Protein AF-A0A967MJH5-F1 (afdb_monomer_lite)

Secondary structure (DSSP, 8-state):
-PPPPPPHHHHHHTT--S-EEEE-SS-HHHHHTTGGG--S-EEEE---S------TTTTT--

Sequence (62 aa):
HEKPRQSFVAQCLDGHPGPVVAATDYVQMYANQIRPFVDRRYVVLGTDGYGRSDTRKNLRRF

Radius of gyration: 16.09 Å; chains: 1; bounding box: 34×14×53 Å

pLDDT: mean 83.79, std 15.16, range [50.66, 96.31]

Structure (mmCIF, N/CA/C/O backbone):
data_AF-A0A967MJH5-F1
#
_entry.id   AF-A0A967MJH5-F1
#
loop_
_atom_site.group_PDB
_atom_site.id
_atom_site.type_symbol
_atom_site.label_atom_id
_atom_site.label_alt_id
_atom_site.label_comp_id
_atom_site.label_asym_id
_atom_site.label_entity_id
_atom_site.label_seq_id
_atom_site.pdbx_PDB_ins_code
_atom_site.Cartn_x
_atom_site.Cartn_y
_atom_site.Cartn_z
_atom_site.occupancy
_atom_site.B_iso_or_equiv
_atom_site.auth_seq_id
_atom_site.auth_comp_id
_atom_site.auth_asym_id
_atom_site.auth_atom_id
_atom_site.pdbx_PDB_model_num
ATOM 1 N N . HIS A 1 1 ? -11.286 -2.552 30.308 1.00 58.97 1 HIS A N 1
ATOM 2 C CA . HIS A 1 1 ? -10.690 -2.840 28.989 1.00 58.97 1 HIS A CA 1
ATOM 3 C C . HIS A 1 1 ? -10.650 -1.555 28.183 1.00 58.97 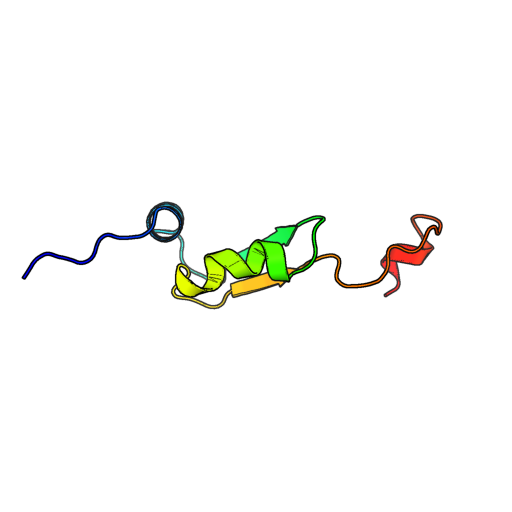1 HIS A C 1
ATOM 5 O O . HIS A 1 1 ? -11.698 -0.959 27.966 1.00 58.97 1 HIS A O 1
ATOM 11 N N . GLU A 1 2 ? -9.458 -1.089 27.824 1.00 75.69 2 GLU A N 1
ATOM 12 C CA . GLU A 1 2 ? -9.277 0.086 26.967 1.00 75.69 2 GLU A CA 1
ATOM 13 C C . GLU A 1 2 ? -9.522 -0.305 25.503 1.00 75.69 2 GLU A C 1
ATOM 15 O O . GLU A 1 2 ? -9.189 -1.421 25.095 1.00 75.69 2 GLU A O 1
ATOM 20 N N . LYS A 1 3 ? -10.151 0.579 24.719 1.00 79.62 3 LYS A N 1
ATOM 21 C CA . LYS A 1 3 ? -10.361 0.324 23.290 1.00 79.62 3 LYS A CA 1
ATOM 22 C C . LYS A 1 3 ? -9.003 0.361 22.574 1.00 79.62 3 LYS A C 1
ATOM 24 O O . LYS A 1 3 ? -8.246 1.304 22.800 1.00 79.62 3 LYS A O 1
ATOM 29 N N . PRO A 1 4 ? -8.690 -0.614 21.702 1.00 84.62 4 PRO A N 1
ATOM 30 C CA . PRO A 1 4 ? -7.455 -0.584 20.932 1.00 84.62 4 PRO A CA 1
ATOM 31 C C . PRO A 1 4 ? -7.395 0.693 20.088 1.00 84.62 4 PRO A C 1
ATOM 33 O O . PRO A 1 4 ? -8.376 1.082 19.448 1.00 84.62 4 PRO A O 1
ATOM 36 N N . ARG A 1 5 ? -6.240 1.364 20.109 1.00 90.94 5 ARG A N 1
ATOM 37 C CA . ARG A 1 5 ? -6.025 2.587 19.331 1.00 90.94 5 ARG A CA 1
ATOM 38 C C . ARG A 1 5 ? -6.029 2.249 17.842 1.00 90.94 5 ARG A C 1
ATOM 40 O O . ARG A 1 5 ? -5.314 1.351 17.407 1.00 90.94 5 ARG A O 1
ATOM 47 N N . GLN A 1 6 ? -6.806 2.998 17.065 1.00 91.94 6 GLN A N 1
ATOM 48 C CA . GLN A 1 6 ? -6.790 2.889 15.608 1.00 91.94 6 GLN A CA 1
ATOM 49 C C . GLN A 1 6 ? -5.499 3.484 15.040 1.00 91.94 6 GLN A C 1
ATOM 51 O O . GLN A 1 6 ? -5.043 4.539 15.491 1.00 91.94 6 GLN A O 1
ATOM 56 N N . SER A 1 7 ? -4.930 2.830 14.027 1.00 94.94 7 SER A N 1
ATOM 57 C CA . SER A 1 7 ? -3.789 3.367 13.285 1.00 94.94 7 SER A CA 1
ATOM 58 C C . SER A 1 7 ? -4.193 4.627 12.512 1.00 94.94 7 SER A C 1
ATOM 60 O O . SER A 1 7 ? -5.349 4.793 12.125 1.00 94.94 7 SER A O 1
ATOM 62 N N . PHE A 1 8 ? -3.229 5.507 12.245 1.00 95.25 8 PHE A N 1
ATOM 63 C CA . PHE A 1 8 ? -3.476 6.704 11.438 1.00 95.25 8 PHE A CA 1
ATOM 64 C C . PHE A 1 8 ? -3.970 6.352 10.025 1.00 95.25 8 PHE A C 1
ATOM 66 O O . PHE A 1 8 ? -4.906 6.962 9.527 1.00 95.25 8 PHE A O 1
ATOM 73 N N . VAL A 1 9 ? -3.415 5.295 9.420 1.00 94.56 9 VAL A N 1
ATOM 74 C CA . VAL A 1 9 ? -3.847 4.792 8.104 1.00 94.56 9 VAL A CA 1
ATOM 75 C C . VAL A 1 9 ? -5.319 4.372 8.121 1.00 94.56 9 VAL A C 1
ATOM 77 O O . VAL A 1 9 ? -6.053 4.710 7.196 1.00 94.56 9 VAL A O 1
ATOM 80 N N . ALA A 1 10 ? -5.769 3.677 9.172 1.00 93.75 10 ALA A N 1
ATOM 81 C CA . ALA A 1 10 ? -7.168 3.279 9.300 1.00 93.75 10 ALA A CA 1
ATOM 82 C C . ALA A 1 10 ? -8.093 4.498 9.430 1.00 93.75 10 ALA A C 1
ATOM 84 O O . ALA A 1 10 ? -9.137 4.525 8.789 1.00 93.75 10 ALA A O 1
ATOM 85 N N . GLN A 1 11 ? -7.679 5.525 10.182 1.00 94.62 11 GLN A N 1
ATOM 86 C CA . GLN A 1 11 ? -8.426 6.782 10.310 1.00 94.62 11 GLN A CA 1
ATOM 87 C C . GLN A 1 11 ? -8.533 7.522 8.968 1.00 94.62 11 GLN A C 1
ATOM 89 O O . GLN A 1 11 ? -9.603 8.003 8.620 1.00 94.62 11 GLN A O 1
ATOM 94 N N . CYS A 1 12 ? -7.452 7.578 8.183 1.00 94.25 12 CYS A N 1
ATOM 95 C CA . CYS A 1 12 ? -7.465 8.219 6.863 1.00 94.25 12 CYS A CA 1
ATOM 96 C C . CYS A 1 12 ? -8.374 7.515 5.850 1.00 94.25 12 CYS A C 1
ATOM 98 O O . CYS A 1 12 ? -8.845 8.139 4.904 1.00 94.25 12 CYS A O 1
ATOM 100 N N . LEU A 1 13 ? -8.561 6.206 6.004 1.00 94.00 13 LEU A N 1
ATOM 101 C CA . LEU A 1 13 ? -9.368 5.392 5.103 1.00 94.00 13 LEU A CA 1
ATOM 102 C C . LEU A 1 13 ? -10.822 5.252 5.578 1.00 94.00 13 LEU A C 1
ATOM 104 O O . LEU A 1 13 ? -11.643 4.689 4.847 1.00 94.00 13 LEU A O 1
ATOM 108 N N . ASP A 1 14 ? -11.144 5.729 6.779 1.00 92.75 14 ASP A N 1
ATOM 109 C CA . ASP A 1 14 ? -12.491 5.655 7.332 1.00 92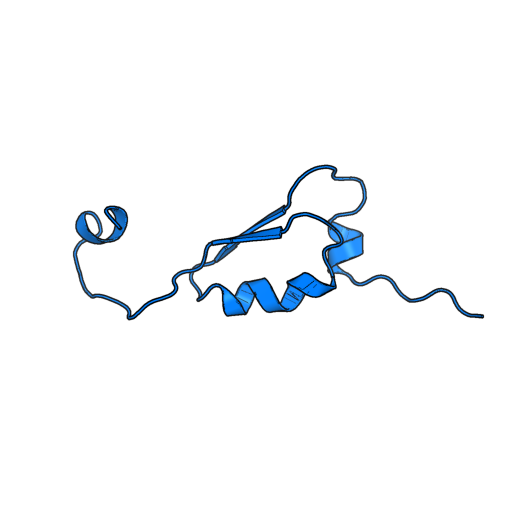.75 14 ASP A CA 1
ATOM 110 C C . ASP A 1 14 ? -13.496 6.418 6.451 1.00 92.75 14 ASP A C 1
ATOM 112 O O . ASP A 1 14 ? -13.170 7.422 5.822 1.00 92.75 14 ASP A O 1
ATOM 116 N N . GLY A 1 15 ? -14.716 5.895 6.328 1.00 91.69 15 GLY A N 1
ATOM 117 C CA . GLY A 1 15 ? -15.760 6.472 5.467 1.00 91.69 15 GLY A CA 1
ATOM 118 C C . GLY A 1 15 ? -15.559 6.313 3.949 1.00 91.69 15 GLY A C 1
ATOM 119 O O . GLY A 1 15 ? -16.487 6.578 3.185 1.00 91.69 15 GLY A O 1
ATOM 120 N N . HIS A 1 16 ? -14.408 5.823 3.483 1.00 92.06 16 HIS A N 1
ATOM 121 C CA . HIS A 1 16 ? -14.184 5.501 2.072 1.00 92.06 16 HIS A CA 1
ATOM 122 C C . HIS A 1 16 ? -14.400 4.003 1.842 1.00 92.06 16 HIS A C 1
ATOM 124 O O . HIS A 1 16 ? -13.563 3.237 2.298 1.00 92.06 16 HIS A O 1
ATOM 130 N N . PRO A 1 17 ? -15.455 3.525 1.160 1.00 89.94 17 PRO A N 1
ATOM 131 C CA . PRO A 1 17 ? -15.632 2.100 0.863 1.00 89.94 17 PRO A CA 1
ATOM 132 C C . PRO A 1 17 ? -14.813 1.647 -0.361 1.00 89.94 17 PRO A C 1
ATOM 134 O O . PRO A 1 17 ? -14.374 2.461 -1.168 1.00 89.94 17 PRO A O 1
ATOM 137 N N . GLY A 1 18 ? -14.628 0.332 -0.527 1.00 93.06 18 GLY A N 1
ATOM 138 C CA . GLY A 1 18 ? -13.992 -0.261 -1.716 1.00 93.06 18 GLY A CA 1
ATOM 139 C C . GLY A 1 18 ? -12.522 -0.675 -1.535 1.00 93.06 18 GLY A C 1
ATOM 140 O O . GLY A 1 18 ? -11.973 -0.534 -0.439 1.00 93.06 18 GLY A O 1
ATOM 141 N N . PRO A 1 19 ? -11.887 -1.250 -2.578 1.00 95.31 19 PRO A N 1
ATOM 142 C CA . PRO A 1 19 ? -10.503 -1.718 -2.517 1.00 95.31 19 PRO A CA 1
ATOM 143 C C . PRO A 1 19 ? -9.516 -0.548 -2.437 1.00 95.31 19 PRO A C 1
ATOM 145 O O . PRO A 1 19 ? -9.761 0.522 -2.987 1.00 95.31 19 PRO A O 1
ATOM 148 N N . VAL A 1 20 ? -8.368 -0.775 -1.800 1.00 96.31 20 VAL A N 1
ATOM 149 C CA . VAL A 1 20 ? -7.269 0.196 -1.737 1.00 96.31 20 VAL A CA 1
ATOM 150 C C . VAL A 1 20 ? -6.163 -0.247 -2.690 1.00 96.31 20 VAL A C 1
ATOM 152 O O . VAL A 1 20 ? -5.739 -1.404 -2.668 1.00 96.31 20 VAL A O 1
ATOM 155 N N . VAL A 1 21 ? -5.689 0.681 -3.519 1.00 95.38 21 VAL A N 1
ATOM 156 C CA . VAL A 1 21 ? -4.559 0.471 -4.430 1.00 95.38 21 VAL A CA 1
ATOM 157 C C . VAL A 1 21 ? -3.452 1.449 -4.053 1.00 95.38 21 VAL A C 1
ATOM 159 O O . VAL A 1 21 ? -3.690 2.653 -4.019 1.00 95.38 21 VAL A O 1
ATOM 162 N N . ALA A 1 22 ? -2.254 0.944 -3.768 1.00 94.69 22 ALA A N 1
ATOM 163 C CA . ALA A 1 22 ? -1.066 1.759 -3.538 1.00 94.69 22 ALA A CA 1
ATOM 164 C C . ALA A 1 22 ? -0.082 1.576 -4.692 1.00 94.69 22 ALA A C 1
ATOM 166 O O . ALA A 1 22 ? 0.216 0.446 -5.070 1.00 94.69 22 ALA A O 1
ATOM 167 N N . ALA A 1 23 ? 0.421 2.681 -5.236 1.00 93.38 23 ALA A N 1
ATOM 168 C CA . ALA A 1 23 ? 1.425 2.683 -6.289 1.00 93.38 23 ALA A CA 1
ATOM 169 C C . ALA A 1 23 ? 2.599 3.565 -5.866 1.00 93.38 23 ALA A C 1
ATOM 171 O O . ALA A 1 23 ? 2.389 4.707 -5.455 1.00 93.38 23 ALA A O 1
ATOM 172 N N . THR A 1 24 ? 3.819 3.035 -5.936 1.00 89.88 24 THR A N 1
ATOM 173 C CA . THR A 1 24 ? 5.033 3.761 -5.537 1.00 89.88 24 THR A CA 1
ATOM 174 C C . THR A 1 24 ? 6.173 3.501 -6.509 1.00 89.88 24 THR A C 1
ATOM 176 O O . THR A 1 24 ? 6.262 2.410 -7.063 1.00 89.88 24 THR A O 1
ATOM 179 N N . ASP A 1 25 ? 7.105 4.448 -6.621 1.00 89.50 25 ASP A N 1
ATOM 180 C CA . ASP A 1 25 ? 8.346 4.267 -7.393 1.00 89.50 25 ASP A CA 1
ATOM 181 C C . ASP A 1 25 ? 9.359 3.323 -6.712 1.00 89.50 25 ASP A C 1
ATOM 183 O O . ASP A 1 25 ? 10.424 3.045 -7.263 1.00 89.50 25 ASP A O 1
ATOM 187 N N . TYR A 1 26 ? 9.023 2.807 -5.528 1.00 87.31 26 TYR A N 1
ATOM 188 C CA . TYR A 1 26 ? 9.772 1.779 -4.810 1.00 87.31 26 TYR A CA 1
ATOM 189 C C . TYR A 1 26 ? 9.186 0.383 -5.037 1.00 87.31 26 TYR A C 1
ATOM 191 O O . TYR A 1 26 ? 8.049 0.219 -5.488 1.00 87.31 26 TYR A O 1
ATOM 199 N N . VAL A 1 27 ? 9.964 -0.629 -4.652 1.00 91.19 27 VAL A N 1
ATOM 200 C CA . VAL A 1 27 ? 9.533 -2.031 -4.573 1.00 91.19 27 VAL A CA 1
ATOM 201 C C . VAL A 1 27 ? 8.237 -2.172 -3.769 1.00 91.19 27 VAL A C 1
ATOM 203 O O . VAL A 1 27 ? 8.010 -1.430 -2.808 1.00 91.19 27 VAL A O 1
ATOM 206 N N . GLN A 1 28 ? 7.403 -3.162 -4.098 1.00 90.38 28 GLN A N 1
ATOM 207 C CA . GLN A 1 28 ? 6.111 -3.386 -3.435 1.00 90.38 28 GLN A CA 1
ATOM 208 C C . GLN A 1 28 ? 6.252 -3.523 -1.917 1.00 90.38 28 GLN A C 1
ATOM 210 O O . GLN A 1 28 ? 5.346 -3.157 -1.167 1.00 90.38 28 GLN A O 1
ATOM 215 N N . MET A 1 29 ? 7.392 -4.038 -1.445 1.00 92.75 29 MET A N 1
ATOM 216 C CA . MET A 1 29 ? 7.667 -4.190 -0.017 1.00 92.75 29 MET A CA 1
ATOM 217 C C . MET A 1 29 ? 7.549 -2.869 0.757 1.00 92.75 29 MET A C 1
ATOM 219 O O . MET A 1 29 ? 7.118 -2.894 1.905 1.00 92.75 29 MET A O 1
ATOM 223 N N . TYR A 1 30 ? 7.866 -1.730 0.131 1.00 93.31 30 TYR A N 1
ATOM 224 C CA . TYR A 1 30 ? 7.756 -0.413 0.756 1.00 93.31 30 TYR A CA 1
ATOM 225 C C . TYR A 1 30 ? 6.308 -0.097 1.155 1.00 93.31 30 TYR A C 1
ATOM 227 O O . TYR A 1 30 ? 6.007 0.083 2.331 1.00 93.31 30 TYR A O 1
ATOM 235 N N . ALA A 1 31 ? 5.378 -0.131 0.200 1.00 93.56 31 ALA A N 1
ATOM 236 C CA . ALA A 1 31 ? 3.963 0.101 0.484 1.00 93.56 31 ALA A CA 1
ATOM 237 C C . ALA A 1 31 ? 3.319 -1.051 1.286 1.00 93.56 31 ALA A C 1
ATOM 239 O O . ALA A 1 31 ? 2.407 -0.824 2.078 1.00 93.56 31 ALA A O 1
ATOM 240 N N . ASN A 1 32 ? 3.831 -2.284 1.183 1.00 94.12 32 ASN A N 1
ATOM 241 C CA . ASN A 1 32 ? 3.347 -3.404 1.999 1.00 94.12 32 ASN A CA 1
ATOM 242 C C . ASN A 1 32 ? 3.574 -3.222 3.512 1.00 94.12 32 ASN A C 1
ATOM 244 O O . ASN A 1 32 ? 2.904 -3.903 4.289 1.00 94.12 32 ASN A O 1
ATOM 248 N N . GLN A 1 33 ? 4.433 -2.293 3.952 1.00 95.69 33 GLN A N 1
ATOM 249 C CA . GLN A 1 33 ? 4.640 -2.001 5.378 1.00 95.69 33 GLN A CA 1
ATOM 250 C C . GLN A 1 33 ? 3.343 -1.620 6.109 1.00 95.69 33 GLN A C 1
ATOM 252 O O . GLN A 1 33 ? 3.197 -1.924 7.291 1.00 95.69 33 GLN A O 1
ATOM 257 N N . ILE A 1 34 ? 2.381 -0.999 5.414 1.00 95.44 34 ILE A N 1
ATOM 258 C CA . ILE A 1 34 ? 1.109 -0.579 6.018 1.00 95.44 34 ILE A CA 1
ATOM 259 C C . ILE A 1 34 ? -0.022 -1.602 5.875 1.00 95.44 34 ILE A C 1
ATOM 261 O O . ILE A 1 34 ? -1.114 -1.373 6.391 1.00 95.44 34 ILE A O 1
ATOM 265 N N . ARG A 1 35 ? 0.21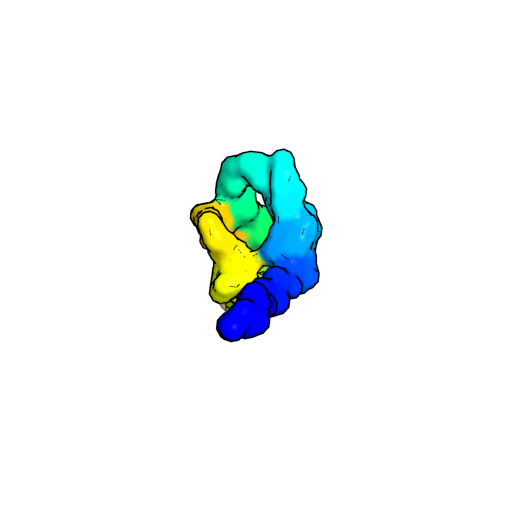0 -2.737 5.203 1.00 94.75 35 ARG A N 1
ATOM 266 C CA . ARG A 1 35 ? -0.822 -3.750 4.927 1.00 94.75 35 ARG A CA 1
ATOM 267 C C . ARG A 1 35 ? -1.581 -4.230 6.177 1.00 94.75 35 ARG A C 1
ATOM 269 O O . ARG A 1 35 ? -2.799 -4.344 6.078 1.00 94.75 35 ARG A O 1
ATOM 276 N N . PRO A 1 36 ? -0.943 -4.457 7.347 1.00 94.94 36 PRO A N 1
ATOM 277 C CA . PRO A 1 36 ? -1.663 -4.860 8.563 1.00 94.94 36 PRO A CA 1
ATOM 278 C C . PRO A 1 36 ? -2.662 -3.816 9.081 1.00 94.94 36 PRO A C 1
ATOM 280 O O . PRO A 1 36 ? -3.520 -4.138 9.894 1.00 94.94 36 PRO A O 1
ATOM 283 N N . PHE A 1 37 ? -2.548 -2.564 8.633 1.00 94.69 37 PHE A N 1
ATOM 284 C CA . PHE A 1 37 ? -3.401 -1.452 9.047 1.00 94.69 37 PHE A CA 1
ATOM 285 C C . PHE A 1 37 ? -4.550 -1.172 8.068 1.00 94.69 37 PHE A C 1
ATOM 287 O O . PHE A 1 37 ? -5.299 -0.218 8.274 1.00 94.69 37 PHE A O 1
ATOM 294 N N . VAL A 1 38 ? -4.681 -1.975 7.007 1.00 94.44 38 VAL A N 1
ATOM 295 C CA . VAL A 1 38 ? -5.719 -1.846 5.980 1.00 94.44 38 VAL A CA 1
ATOM 296 C C . VAL A 1 38 ? -6.627 -3.074 6.040 1.00 94.44 38 VAL A C 1
ATOM 298 O O . VAL A 1 38 ? -6.271 -4.145 5.558 1.00 94.44 38 VAL A O 1
ATOM 301 N N . ASP A 1 39 ? -7.825 -2.912 6.601 1.00 91.75 39 ASP A N 1
ATOM 302 C CA . ASP A 1 39 ? -8.789 -4.002 6.848 1.00 91.75 39 ASP A CA 1
ATOM 303 C C . ASP A 1 39 ? -9.629 -4.387 5.610 1.00 91.75 39 ASP A C 1
ATOM 305 O O . ASP A 1 39 ? -10.843 -4.563 5.652 1.00 91.75 39 ASP A O 1
ATOM 309 N N . ARG A 1 40 ? -9.007 -4.406 4.430 1.00 92.62 40 ARG A N 1
ATOM 310 C CA . ARG A 1 40 ? -9.694 -4.666 3.155 1.00 92.62 40 ARG A CA 1
ATOM 311 C C . ARG A 1 40 ? -8.711 -5.027 2.060 1.00 92.62 40 ARG A C 1
ATOM 313 O O . ARG A 1 40 ? -7.499 -4.936 2.235 1.00 92.62 40 ARG A O 1
ATOM 320 N N . ARG A 1 41 ? -9.238 -5.410 0.890 1.00 94.56 41 ARG A N 1
ATOM 321 C CA . ARG A 1 41 ? -8.421 -5.735 -0.285 1.00 94.56 41 ARG A CA 1
ATOM 322 C C . ARG A 1 41 ? -7.439 -4.596 -0.578 1.00 94.56 41 ARG A C 1
ATOM 324 O O . ARG A 1 41 ? -7.855 -3.503 -0.958 1.00 94.56 41 ARG A O 1
ATOM 331 N N . TYR A 1 42 ? -6.155 -4.907 -0.429 1.00 96.19 42 TYR A N 1
ATOM 332 C CA . TYR A 1 42 ? -5.035 -3.999 -0.634 1.00 96.19 42 TYR A CA 1
ATOM 333 C C . TYR A 1 42 ? -4.140 -4.532 -1.755 1.00 96.19 42 TYR A C 1
ATOM 335 O O . TYR A 1 42 ? -3.550 -5.614 -1.636 1.00 96.19 42 TYR A O 1
ATOM 343 N N . VAL A 1 43 ? -4.092 -3.795 -2.864 1.00 96.00 43 VAL A N 1
ATOM 344 C CA . VAL A 1 43 ? -3.273 -4.101 -4.042 1.00 96.00 43 VAL A CA 1
ATOM 345 C C . VAL A 1 43 ? -2.103 -3.131 -4.073 1.00 96.00 43 VAL A C 1
ATOM 347 O O . VAL A 1 43 ? -2.304 -1.923 -3.983 1.00 96.00 43 VAL A O 1
ATOM 350 N N . VAL A 1 44 ? -0.889 -3.658 -4.210 1.00 94.94 44 VAL A N 1
ATOM 351 C CA . VAL A 1 44 ? 0.325 -2.848 -4.277 1.00 94.94 44 VAL A CA 1
ATOM 352 C C . VAL A 1 44 ? 0.946 -2.992 -5.654 1.00 94.94 44 VAL A C 1
ATOM 354 O O . VAL A 1 44 ? 1.157 -4.104 -6.129 1.00 94.94 44 VAL A O 1
ATOM 357 N N . LEU A 1 45 ? 1.233 -1.857 -6.278 1.00 90.31 45 LEU A N 1
ATOM 358 C CA . LEU A 1 45 ? 2.018 -1.739 -7.492 1.00 90.31 45 LEU A CA 1
ATOM 359 C C . LEU A 1 45 ? 3.350 -1.103 -7.098 1.00 90.31 45 LEU A C 1
ATOM 361 O O . LEU A 1 45 ? 3.394 0.029 -6.619 1.00 90.31 45 LEU A O 1
ATOM 365 N N . GLY A 1 46 ? 4.428 -1.852 -7.260 1.00 88.38 46 GLY A N 1
ATOM 366 C CA . GLY A 1 46 ? 5.776 -1.385 -6.978 1.00 88.38 46 GLY A CA 1
ATOM 367 C C . GLY A 1 46 ? 6.703 -1.724 -8.128 1.00 88.38 46 GLY A C 1
ATOM 368 O O . GLY A 1 46 ? 6.360 -2.492 -9.026 1.00 88.38 46 GLY A O 1
ATOM 369 N N . THR A 1 47 ? 7.889 -1.146 -8.091 1.00 85.56 47 THR A N 1
ATOM 370 C CA . THR A 1 47 ? 8.925 -1.302 -9.113 1.00 85.56 47 THR A CA 1
ATOM 371 C C . THR A 1 47 ? 9.828 -2.497 -8.799 1.00 85.56 47 THR A C 1
ATOM 373 O O . THR A 1 47 ? 11.052 -2.390 -8.808 1.00 85.56 47 THR A O 1
ATOM 376 N N . ASP A 1 48 ? 9.229 -3.649 -8.473 1.00 81.56 48 ASP A N 1
ATOM 377 C CA . ASP A 1 48 ? 9.998 -4.858 -8.166 1.00 81.56 48 ASP A CA 1
ATOM 378 C C . ASP A 1 48 ? 10.823 -5.294 -9.380 1.00 81.56 48 ASP A C 1
ATOM 380 O O . ASP A 1 48 ? 10.302 -5.479 -10.480 1.00 81.56 48 ASP A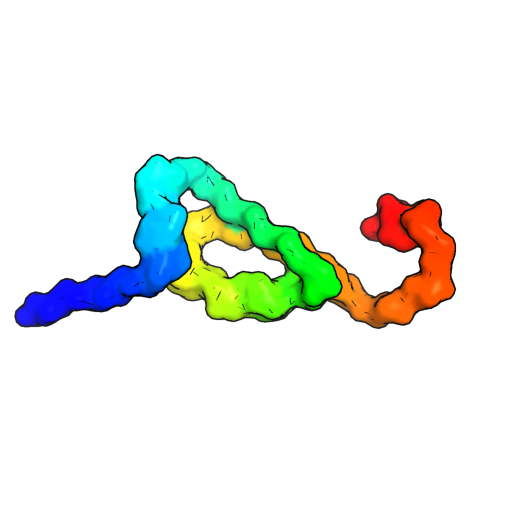 O 1
ATOM 384 N N . GLY A 1 49 ? 12.123 -5.480 -9.173 1.00 71.00 49 GLY A N 1
ATOM 385 C CA . GLY A 1 49 ? 13.054 -5.895 -10.214 1.00 71.00 49 GLY A CA 1
ATOM 386 C C . GLY A 1 49 ? 14.358 -5.107 -10.175 1.00 71.00 49 GLY A C 1
ATOM 387 O O . GLY A 1 49 ? 14.516 -4.135 -9.440 1.00 71.00 49 GLY A O 1
ATOM 388 N N . TYR A 1 50 ? 15.3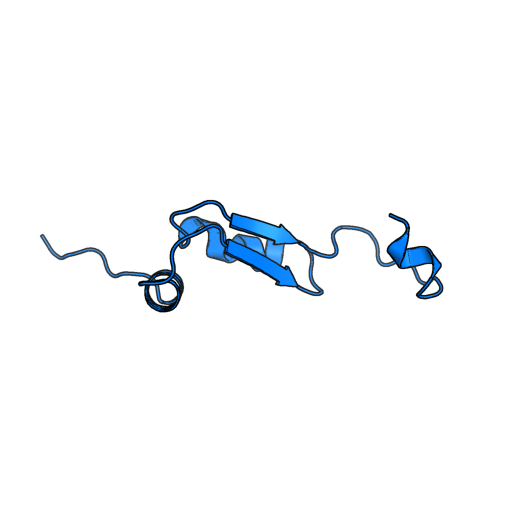25 -5.546 -10.975 1.00 60.00 50 TYR A N 1
ATOM 389 C CA . TYR A 1 50 ? 16.555 -4.789 -11.184 1.00 60.00 50 TYR A CA 1
ATOM 390 C C . TYR A 1 50 ? 16.259 -3.579 -12.070 1.00 60.00 50 TYR A C 1
ATOM 392 O O . TYR A 1 50 ? 15.680 -3.732 -13.148 1.00 60.00 50 TYR A O 1
ATOM 400 N N . GLY A 1 51 ? 16.692 -2.390 -11.641 1.00 60.72 51 GLY A N 1
ATOM 401 C CA . GLY A 1 51 ? 16.640 -1.187 -12.466 1.00 60.72 51 GLY A CA 1
ATOM 402 C C . GLY A 1 51 ? 17.364 -1.431 -13.790 1.00 60.72 51 GLY A C 1
ATOM 403 O O . GLY A 1 51 ? 18.576 -1.635 -13.814 1.00 60.72 51 GLY A O 1
ATOM 404 N N . ARG A 1 52 ? 16.615 -1.457 -14.894 1.00 55.38 52 ARG A N 1
ATOM 405 C CA . ARG A 1 52 ? 17.167 -1.559 -16.247 1.00 55.38 52 ARG A CA 1
ATOM 406 C C . ARG A 1 52 ? 17.290 -0.155 -16.823 1.00 55.38 52 ARG A C 1
ATOM 408 O O . ARG A 1 52 ? 16.288 0.540 -16.974 1.00 55.38 52 ARG A O 1
ATOM 415 N N . SER A 1 53 ? 18.508 0.250 -17.167 1.00 50.66 53 SER A N 1
ATOM 416 C CA . SER A 1 53 ? 18.750 1.462 -17.952 1.00 50.66 53 SER A CA 1
ATOM 417 C C . SER A 1 53 ? 18.339 1.202 -19.403 1.00 50.66 53 SER A C 1
ATOM 419 O O . SER A 1 53 ? 19.145 0.741 -20.203 1.00 50.66 53 SER A O 1
ATOM 421 N N . ASP A 1 54 ? 17.074 1.445 -19.736 1.00 52.28 54 ASP A N 1
ATOM 422 C CA . ASP A 1 54 ? 16.546 1.353 -21.102 1.00 52.28 54 ASP A CA 1
ATOM 423 C C . ASP A 1 54 ? 15.586 2.530 -21.372 1.00 52.28 54 ASP A C 1
ATOM 425 O O . ASP A 1 54 ? 15.130 3.227 -20.462 1.00 52.28 54 ASP A O 1
ATOM 429 N N . THR A 1 55 ? 15.290 2.799 -22.639 1.00 56.16 55 THR A N 1
ATOM 430 C CA . THR A 1 55 ? 14.378 3.862 -23.065 1.00 56.16 55 THR A CA 1
ATOM 431 C C . THR A 1 55 ? 12.973 3.672 -22.472 1.00 56.16 55 THR A C 1
ATOM 433 O O . THR A 1 55 ? 12.472 2.553 -22.353 1.00 56.16 55 THR A O 1
ATOM 436 N N . ARG A 1 56 ? 12.273 4.779 -22.153 1.00 61.34 56 ARG A N 1
ATOM 437 C CA . ARG A 1 56 ? 10.919 4.763 -21.537 1.00 61.34 56 ARG A CA 1
ATOM 438 C C . ARG A 1 56 ? 9.909 3.872 -22.273 1.00 61.34 56 ARG A C 1
ATOM 440 O O . ARG A 1 56 ? 8.949 3.406 -21.664 1.00 61.34 56 ARG A O 1
ATOM 447 N N . LYS A 1 57 ? 10.103 3.668 -23.579 1.00 56.56 57 LYS A N 1
ATOM 448 C CA . LYS A 1 57 ? 9.240 2.848 -24.435 1.00 56.56 57 LYS A CA 1
ATOM 449 C C . LYS A 1 57 ? 9.399 1.347 -24.157 1.00 56.56 57 LYS A C 1
ATOM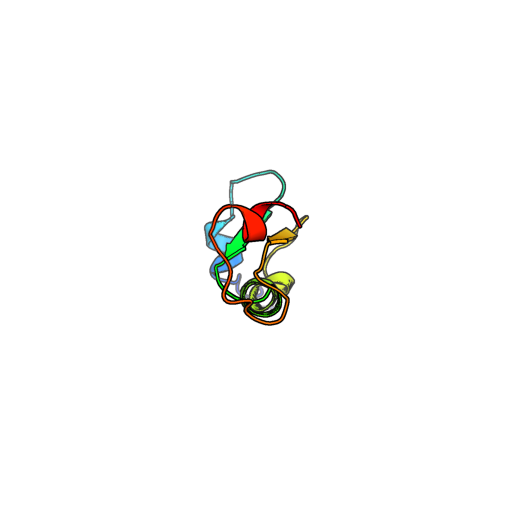 451 O O . LYS A 1 57 ? 8.410 0.624 -24.225 1.00 56.56 57 LYS A O 1
ATOM 456 N N . ASN A 1 58 ? 10.602 0.902 -23.799 1.00 59.50 58 ASN A N 1
ATOM 457 C CA . ASN A 1 58 ? 10.900 -0.501 -23.503 1.00 59.50 58 ASN A CA 1
ATOM 458 C C . ASN A 1 58 ? 10.484 -0.903 -22.082 1.00 59.50 58 ASN A C 1
ATOM 460 O O . ASN A 1 58 ? 10.050 -2.031 -21.877 1.00 59.50 58 ASN A O 1
ATOM 464 N N . LEU A 1 59 ? 10.518 0.023 -21.118 1.00 58.00 59 LEU A N 1
ATOM 465 C CA . LEU A 1 59 ? 10.157 -0.261 -19.720 1.00 58.00 59 LEU A CA 1
ATOM 466 C C . LEU A 1 59 ? 8.646 -0.440 -19.466 1.00 58.00 59 LEU A C 1
ATOM 468 O O . LEU A 1 59 ? 8.275 -0.933 -18.412 1.00 58.00 59 LEU A O 1
ATOM 472 N N . ARG A 1 60 ? 7.767 -0.058 -20.406 1.00 60.00 60 ARG A N 1
ATOM 473 C CA . ARG A 1 60 ? 6.293 -0.167 -20.270 1.00 60.00 60 ARG A CA 1
ATOM 474 C C . ARG A 1 60 ? 5.681 -1.405 -20.943 1.00 60.00 60 ARG A C 1
ATOM 476 O O . ARG A 1 60 ? 4.462 -1.502 -21.031 1.00 60.00 60 ARG A O 1
ATOM 483 N N . ARG A 1 61 ? 6.509 -2.297 -21.498 1.00 59.66 61 ARG A N 1
ATOM 484 C CA . ARG A 1 61 ? 6.074 -3.521 -22.201 1.00 59.66 61 ARG A CA 1
ATOM 485 C C . ARG A 1 61 ? 6.063 -4.775 -21.320 1.00 59.66 61 ARG A C 1
ATOM 487 O O . ARG A 1 61 ? 5.695 -5.831 -21.828 1.00 59.66 61 ARG A O 1
ATOM 494 N N . PHE A 1 62 ? 6.475 -4.656 -20.061 1.00 51.88 62 PHE A N 1
ATOM 495 C CA . PHE A 1 62 ? 6.598 -5.757 -19.109 1.00 51.88 62 PHE A CA 1
ATOM 496 C C . PHE A 1 62 ? 5.640 -5.560 -17.940 1.00 51.88 62 PHE A C 1
ATOM 498 O O . PHE A 1 62 ? 5.444 -4.385 -17.553 1.00 51.88 62 PHE A O 1
#

Foldseek 3Di:
DDDDDQDPVLVVCPPPDDAAEAEDAAAQVVVCVCVVNDPHHYHYHYPPDDDDPDDPVVVPPD